Protein AF-A0A973QGS2-F1 (afdb_monomer_lite)

Sequence (118 aa):
MTTAERPTALTSLRRARELFLRGRQPPDGVPDEVLAAWKRARFLGVRHDVPPCAPDAPAPAPAATESALLAAARPVLDRITESLVTAEASLVLTDARLRVLWATGFAPDRLCRDLSEE

Foldseek 3Di:
DDPDPDDDPVRLVVVQLVCVVVVHHGDPPDDPVVVVVSVVCVVVVQDPPDFQDDPPDDDPPPPVPPPVVCVVCVVVVVVVCVVCAPPQDKDFDADPQQATPDIDHDPPPRHRRHPHRD

Structure (mmCIF, N/CA/C/O backbone):
data_AF-A0A973QGS2-F1
#
_entry.id   AF-A0A973QGS2-F1
#
loop_
_atom_site.group_PDB
_atom_site.id
_atom_site.type_symbol
_atom_site.label_atom_id
_atom_site.label_alt_id
_atom_site.label_comp_id
_atom_site.label_asym_id
_atom_site.label_entity_id
_atom_site.label_seq_id
_atom_site.pdbx_PDB_ins_code
_atom_site.Cartn_x
_atom_site.Cartn_y
_atom_site.Cartn_z
_atom_site.occupancy
_atom_site.B_iso_or_equiv
_atom_site.auth_seq_id
_atom_site.auth_comp_id
_atom_site.auth_asym_id
_atom_site.auth_atom_id
_atom_site.pdbx_PDB_model_num
ATOM 1 N N . MET A 1 1 ? -34.193 23.583 0.494 1.00 33.72 1 MET A N 1
ATOM 2 C CA . MET A 1 1 ? -33.758 22.178 0.352 1.00 33.72 1 MET A CA 1
ATOM 3 C C . MET A 1 1 ? -32.253 22.177 0.175 1.00 33.72 1 MET A C 1
ATOM 5 O O . MET A 1 1 ? -31.784 22.744 -0.799 1.00 33.72 1 MET A O 1
ATOM 9 N N . THR A 1 2 ? -31.501 21.667 1.148 1.00 38.88 2 THR A N 1
ATOM 10 C CA . THR A 1 2 ? -30.034 21.627 1.107 1.00 38.88 2 THR A CA 1
ATOM 11 C C . THR A 1 2 ? -29.589 20.281 0.547 1.00 38.88 2 THR A C 1
ATOM 13 O O . THR A 1 2 ? -29.818 19.235 1.153 1.00 38.88 2 THR A O 1
ATOM 16 N N . THR A 1 3 ? -28.980 20.291 -0.634 1.00 43.31 3 THR A N 1
ATOM 17 C CA . THR A 1 3 ? -28.324 19.113 -1.205 1.00 43.31 3 THR A CA 1
ATOM 18 C C . THR A 1 3 ? -27.073 18.848 -0.375 1.00 43.31 3 THR A C 1
ATOM 20 O O . THR A 1 3 ? -26.054 19.502 -0.563 1.00 43.31 3 THR A O 1
ATOM 23 N N . ALA A 1 4 ? -27.162 17.955 0.610 1.00 51.91 4 ALA A N 1
ATOM 24 C CA . ALA A 1 4 ? -25.987 17.507 1.342 1.00 51.91 4 ALA A CA 1
ATOM 25 C C . ALA A 1 4 ? -25.081 16.750 0.361 1.00 51.91 4 ALA A C 1
ATOM 27 O O . ALA A 1 4 ? -25.427 15.657 -0.095 1.00 51.91 4 ALA A O 1
ATOM 28 N N . GLU A 1 5 ? -23.950 17.353 -0.003 1.00 52.88 5 GLU A N 1
ATOM 29 C CA . GLU A 1 5 ? -22.906 16.689 -0.776 1.00 52.88 5 GLU A CA 1
ATOM 30 C C . GLU A 1 5 ? -22.492 15.413 -0.037 1.00 52.88 5 GLU A C 1
ATOM 32 O O . GLU A 1 5 ? -22.063 15.448 1.120 1.00 52.88 5 GLU A O 1
ATOM 37 N N . ARG A 1 6 ? -22.669 14.254 -0.682 1.00 57.31 6 ARG A N 1
ATOM 38 C CA . ARG A 1 6 ? -22.188 12.996 -0.113 1.00 57.31 6 ARG A CA 1
ATOM 39 C C . ARG A 1 6 ? -20.661 12.995 -0.182 1.00 57.31 6 ARG A C 1
ATOM 41 O O . ARG A 1 6 ? -20.121 13.167 -1.275 1.00 57.31 6 ARG A O 1
ATOM 48 N N . PRO A 1 7 ? -19.959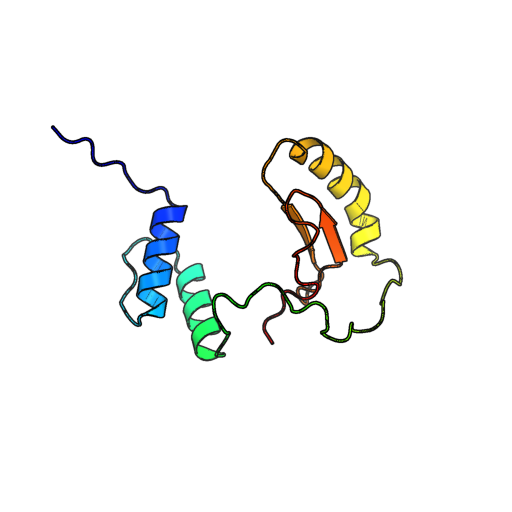 12.767 0.939 1.00 64.00 7 PRO A N 1
ATOM 49 C CA . PRO A 1 7 ? -18.512 12.633 0.913 1.00 64.00 7 PRO A CA 1
ATOM 50 C C . PRO A 1 7 ? -18.110 11.469 0.002 1.00 64.00 7 PRO A C 1
ATOM 52 O O . PRO A 1 7 ? -18.748 10.414 -0.004 1.00 64.00 7 PRO A O 1
ATOM 55 N N . THR A 1 8 ? -17.040 11.667 -0.768 1.00 80.19 8 THR A N 1
ATOM 56 C CA . THR A 1 8 ? -16.461 10.598 -1.591 1.00 80.19 8 THR A CA 1
ATOM 57 C C . THR A 1 8 ? -16.003 9.435 -0.709 1.00 80.19 8 THR A C 1
ATOM 59 O O . THR A 1 8 ? -15.724 9.619 0.479 1.00 80.19 8 THR A O 1
ATOM 62 N N . ALA A 1 9 ? -15.863 8.239 -1.287 1.00 82.00 9 ALA A N 1
ATOM 63 C CA . ALA A 1 9 ? -15.356 7.071 -0.564 1.00 82.00 9 ALA A CA 1
ATOM 64 C C . ALA A 1 9 ? -14.007 7.353 0.130 1.00 82.00 9 ALA A C 1
ATOM 66 O O . ALA A 1 9 ? -13.812 6.964 1.280 1.00 82.00 9 ALA A O 1
ATOM 67 N N . LEU A 1 10 ? -13.114 8.115 -0.518 1.00 83.38 10 LEU A N 1
ATOM 68 C CA . LEU A 1 10 ? -11.832 8.524 0.062 1.00 83.38 10 LEU A CA 1
ATOM 69 C C . LEU A 1 10 ? -12.000 9.497 1.233 1.00 83.38 10 LEU A C 1
ATOM 71 O O . LEU A 1 10 ? -11.324 9.348 2.249 1.00 83.38 10 LEU A O 1
ATOM 75 N N . THR A 1 11 ? -12.906 10.472 1.131 1.00 86.81 11 THR A N 1
ATOM 76 C CA . THR A 1 11 ? -13.197 11.400 2.236 1.00 86.81 11 THR A CA 1
ATOM 77 C C . THR A 1 11 ? -13.776 10.654 3.440 1.00 86.81 11 THR A C 1
ATOM 79 O O . THR A 1 11 ? -13.360 10.889 4.575 1.00 86.81 11 THR A O 1
ATOM 82 N N . SER A 1 12 ? -14.685 9.707 3.200 1.00 88.94 12 SER A N 1
ATOM 83 C CA . SER A 1 12 ? -15.254 8.846 4.242 1.00 88.94 12 SER A CA 1
ATOM 84 C C . SER A 1 12 ? -14.187 7.971 4.905 1.00 88.94 12 SER A C 1
ATOM 86 O O . SER A 1 12 ? -14.141 7.888 6.132 1.00 88.94 12 SER A O 1
ATOM 88 N N . LEU A 1 13 ? -13.277 7.387 4.118 1.00 90.88 13 LEU A N 1
ATOM 89 C CA . LEU A 1 13 ? -12.185 6.563 4.632 1.00 90.88 13 LEU A CA 1
ATOM 90 C C . LEU A 1 13 ? -11.177 7.378 5.456 1.00 90.88 13 LEU A C 1
ATOM 92 O O . LEU A 1 13 ? -10.742 6.922 6.513 1.00 90.88 13 LEU A O 1
ATOM 96 N N . ARG A 1 14 ? -10.843 8.601 5.018 1.00 90.31 14 ARG A N 1
ATOM 97 C CA . ARG A 1 14 ? -9.991 9.534 5.778 1.00 90.31 14 ARG A CA 1
ATOM 98 C C . ARG A 1 14 ? -10.596 9.838 7.146 1.00 90.31 14 ARG A C 1
ATOM 100 O O . ARG A 1 14 ? -9.933 9.645 8.161 1.00 90.31 14 ARG A O 1
ATOM 107 N N . ARG A 1 15 ? -11.884 10.192 7.184 1.00 91.69 15 ARG A N 1
ATOM 108 C CA . ARG A 1 15 ? -12.609 10.437 8.438 1.00 91.69 15 ARG A CA 1
ATOM 109 C C . ARG A 1 15 ? -12.636 9.202 9.343 1.00 91.69 15 ARG A C 1
ATOM 111 O O . ARG A 1 15 ? -12.465 9.320 10.555 1.00 91.69 15 ARG A O 1
ATOM 118 N N . ALA A 1 16 ? -12.845 8.016 8.775 1.00 94.25 16 ALA A N 1
ATOM 119 C CA . ALA A 1 16 ? -12.820 6.769 9.531 1.00 94.25 16 ALA A CA 1
ATOM 120 C C . ALA A 1 16 ? -11.438 6.490 10.146 1.00 94.25 16 ALA A C 1
ATOM 122 O O . ALA A 1 16 ? -11.354 6.113 11.317 1.00 94.25 16 ALA A O 1
ATOM 123 N N . ARG A 1 17 ? -10.359 6.745 9.393 1.00 93.44 17 ARG A N 1
ATOM 124 C CA . ARG A 1 17 ? -8.981 6.630 9.885 1.00 93.44 17 ARG A CA 1
ATOM 125 C C . ARG A 1 17 ? -8.716 7.610 11.025 1.00 93.44 17 ARG A C 1
ATOM 127 O O . ARG A 1 17 ? -8.190 7.206 12.054 1.00 93.44 17 ARG A O 1
ATOM 134 N N . GLU A 1 18 ? -9.127 8.869 10.897 1.00 92.94 18 GLU A N 1
ATOM 135 C CA . GLU A 1 18 ? -8.978 9.870 11.965 1.00 92.94 18 GLU A CA 1
ATOM 136 C C . GLU A 1 18 ? -9.664 9.444 13.271 1.00 92.94 18 GLU A C 1
ATOM 138 O O . GLU A 1 18 ? -9.098 9.597 14.355 1.00 92.94 18 GLU A O 1
ATOM 143 N N . LEU A 1 19 ? -10.875 8.884 13.180 1.00 94.50 19 LEU A N 1
ATOM 144 C CA . LEU A 1 19 ? -11.589 8.349 14.340 1.00 94.50 19 LEU A CA 1
ATOM 145 C C . LEU A 1 19 ? -10.824 7.185 14.977 1.00 94.50 19 LEU A C 1
ATOM 147 O O . LEU A 1 19 ? -10.605 7.209 16.190 1.00 94.50 19 LEU A O 1
ATOM 151 N N . PHE A 1 20 ? -10.356 6.230 14.167 1.00 94.25 20 PHE A N 1
ATOM 152 C CA . PHE A 1 20 ? -9.540 5.105 14.631 1.00 94.25 20 PHE A CA 1
ATOM 153 C C . PHE A 1 20 ? -8.291 5.576 15.390 1.00 94.25 20 PHE A C 1
ATOM 155 O O . PHE A 1 20 ? -8.016 5.106 16.496 1.00 94.25 20 PHE A O 1
ATOM 162 N N . LEU A 1 21 ? -7.557 6.543 14.831 1.00 91.38 21 LEU A N 1
ATOM 163 C CA . LEU A 1 21 ? -6.336 7.087 15.434 1.00 91.38 21 LEU A CA 1
ATOM 164 C C . LEU A 1 21 ? -6.599 7.756 16.790 1.00 91.38 21 LEU A C 1
ATOM 166 O O . LEU A 1 21 ? -5.787 7.640 17.706 1.00 91.38 21 LEU A O 1
ATOM 170 N N . ARG A 1 22 ? -7.770 8.382 16.957 1.00 92.75 22 ARG A N 1
ATOM 171 C CA . ARG A 1 22 ? -8.235 8.961 18.230 1.00 92.75 22 ARG A CA 1
ATOM 172 C C . ARG A 1 22 ? -8.788 7.922 19.217 1.00 92.75 22 ARG A C 1
ATOM 174 O O . ARG A 1 22 ? -9.330 8.305 20.251 1.00 92.75 22 ARG A O 1
ATOM 181 N N . GLY A 1 23 ? -8.706 6.626 18.904 1.00 92.44 23 GLY A N 1
ATOM 182 C CA . GLY A 1 23 ? -9.260 5.547 19.727 1.00 92.44 23 GLY A CA 1
ATOM 183 C C . GLY A 1 23 ? -10.790 5.488 19.719 1.00 92.44 23 GLY A C 1
ATOM 184 O O . GLY A 1 23 ? -11.392 4.922 20.628 1.00 92.44 23 GLY A O 1
ATOM 185 N N . ARG A 1 24 ? -11.437 6.103 18.722 1.00 94.12 24 ARG A N 1
ATOM 186 C CA . ARG A 1 24 ? -12.891 6.064 18.535 1.00 94.12 24 ARG A CA 1
ATOM 187 C C . ARG A 1 24 ? -13.246 4.959 17.549 1.00 94.12 24 ARG A C 1
ATOM 189 O O . ARG A 1 24 ? -12.471 4.651 16.647 1.00 94.12 24 ARG A O 1
ATOM 196 N N . GLN A 1 25 ? -14.438 4.396 17.712 1.00 90.06 25 GLN A N 1
ATOM 197 C CA . GLN A 1 25 ? -14.948 3.385 16.794 1.00 90.06 25 GLN A CA 1
ATOM 198 C C . GLN A 1 25 ? -15.127 3.996 15.391 1.00 90.06 25 GLN A C 1
ATOM 200 O O . GLN A 1 25 ? -15.807 5.023 15.269 1.00 90.06 25 GLN A O 1
ATOM 205 N N . PRO A 1 26 ? -14.518 3.414 14.341 1.00 91.19 26 PRO A N 1
ATOM 206 C CA . PRO A 1 26 ? -14.774 3.817 12.962 1.00 91.19 26 PRO A CA 1
ATOM 207 C C . PRO A 1 26 ? -16.238 3.554 12.580 1.00 91.19 26 PRO A C 1
ATOM 209 O O . PRO A 1 26 ? -16.841 2.630 13.124 1.00 91.19 26 PRO A O 1
ATOM 212 N N . PRO A 1 27 ? -16.822 4.347 11.667 1.00 88.75 27 PRO A N 1
ATOM 213 C CA . PRO A 1 27 ? -18.177 4.110 11.186 1.00 88.75 27 PRO A CA 1
ATOM 214 C C . PRO A 1 27 ? -18.273 2.781 10.428 1.00 88.75 27 PRO A C 1
ATOM 216 O O . PRO A 1 27 ? -17.284 2.308 9.861 1.00 88.75 27 PRO A O 1
ATOM 219 N N . ASP A 1 28 ? -19.482 2.227 10.366 1.00 84.00 28 ASP A N 1
ATOM 220 C CA . ASP A 1 28 ? -19.773 1.068 9.525 1.00 84.00 28 ASP A CA 1
ATOM 221 C C . ASP A 1 28 ? -19.456 1.381 8.051 1.00 84.00 28 ASP A C 1
ATOM 223 O O . ASP A 1 28 ? -19.656 2.503 7.575 1.00 84.00 28 ASP A O 1
ATOM 227 N N . GLY A 1 29 ? -18.939 0.387 7.324 1.00 86.38 29 GLY A N 1
ATOM 228 C CA . GLY A 1 29 ? -18.571 0.519 5.909 1.00 86.38 29 GLY A CA 1
ATOM 229 C C . GLY A 1 29 ? -17.075 0.694 5.630 1.00 86.38 29 GLY A C 1
ATOM 230 O O . GLY A 1 29 ? -16.694 0.811 4.466 1.00 86.38 29 GLY A O 1
ATOM 231 N N . VAL A 1 30 ? -16.212 0.675 6.652 1.00 91.62 30 VAL A N 1
ATOM 232 C CA . VAL A 1 30 ? -14.773 0.451 6.432 1.00 91.62 30 VAL A CA 1
ATOM 233 C C . VAL A 1 30 ? -14.551 -1.038 6.143 1.00 91.62 30 VAL A C 1
ATOM 235 O O . VAL A 1 30 ? -14.978 -1.855 6.957 1.00 91.62 30 VAL A O 1
ATOM 238 N N . PRO A 1 31 ? -13.879 -1.414 5.038 1.00 92.00 31 PRO A N 1
ATOM 239 C CA . PRO A 1 31 ? -13.572 -2.813 4.758 1.00 92.00 31 PRO A CA 1
ATOM 240 C C . PRO A 1 31 ? -12.786 -3.472 5.899 1.00 92.00 31 PRO A C 1
ATOM 242 O O . PRO A 1 31 ? -11.841 -2.881 6.434 1.00 92.00 31 PRO A O 1
ATOM 245 N N . ASP A 1 32 ? -13.137 -4.713 6.239 1.00 93.00 32 ASP A N 1
ATOM 246 C CA . ASP A 1 32 ? -12.527 -5.449 7.355 1.00 93.00 32 ASP A CA 1
ATOM 247 C C . ASP A 1 32 ? -11.006 -5.575 7.218 1.00 93.00 32 ASP A C 1
ATOM 249 O O . ASP A 1 32 ? -10.274 -5.464 8.201 1.00 93.00 32 ASP A O 1
ATOM 253 N N . GLU A 1 33 ? -10.512 -5.738 5.991 1.00 93.75 33 GLU A N 1
ATOM 254 C CA . GLU A 1 33 ? -9.080 -5.796 5.685 1.00 93.75 33 GLU A CA 1
ATOM 255 C C . GLU A 1 33 ? -8.342 -4.502 6.062 1.00 93.75 33 GLU A C 1
ATOM 257 O O . GLU A 1 33 ? -7.235 -4.552 6.608 1.00 93.75 33 GLU A O 1
ATOM 262 N N . VAL A 1 34 ? -8.981 -3.347 5.852 1.00 93.31 34 VAL A N 1
ATOM 263 C CA . VAL A 1 34 ? -8.433 -2.032 6.189 1.00 93.31 34 VAL A CA 1
ATOM 264 C C . VAL A 1 34 ? -8.427 -1.844 7.702 1.00 93.31 34 VAL A C 1
ATOM 266 O O . VAL A 1 34 ? -7.409 -1.442 8.269 1.00 93.31 34 VAL A O 1
ATOM 269 N N . LEU A 1 35 ? -9.520 -2.207 8.382 1.00 94.00 35 LEU A N 1
ATOM 270 C CA . LEU A 1 35 ? -9.577 -2.187 9.847 1.00 94.00 35 LEU A CA 1
ATOM 271 C C . LEU A 1 35 ? -8.526 -3.116 10.466 1.00 94.00 35 LEU A C 1
ATOM 273 O O . LEU A 1 35 ? -7.876 -2.751 11.447 1.00 94.00 35 LEU A O 1
ATOM 277 N N . ALA A 1 36 ? -8.343 -4.310 9.901 1.00 94.56 36 ALA A N 1
ATOM 278 C CA . ALA A 1 36 ? -7.333 -5.258 10.346 1.00 94.56 36 ALA A CA 1
ATOM 279 C C . ALA A 1 36 ? -5.915 -4.701 10.150 1.00 94.56 36 ALA A C 1
ATOM 281 O O . ALA A 1 36 ? -5.091 -4.815 11.058 1.00 94.56 36 ALA A O 1
ATOM 282 N N . ALA A 1 37 ? -5.636 -4.053 9.014 1.00 93.19 37 ALA A N 1
ATOM 283 C CA . ALA A 1 37 ? -4.360 -3.385 8.768 1.00 93.19 37 ALA A CA 1
ATOM 284 C C . ALA A 1 37 ? -4.088 -2.267 9.784 1.00 93.19 37 ALA A C 1
ATOM 286 O O . ALA A 1 37 ? -3.015 -2.233 10.381 1.00 93.19 37 ALA A O 1
ATOM 287 N N . TRP A 1 38 ? -5.072 -1.408 10.067 1.00 93.50 38 TRP A N 1
ATOM 288 C CA . TRP A 1 38 ? -4.924 -0.341 11.062 1.00 93.50 38 TRP A CA 1
ATOM 289 C C . TRP A 1 38 ? -4.658 -0.878 12.472 1.00 93.50 38 TRP A C 1
ATOM 291 O O . TRP A 1 38 ? -3.813 -0.344 13.192 1.00 93.50 38 TRP A O 1
ATOM 301 N N . LYS A 1 39 ? -5.345 -1.957 12.868 1.00 93.75 39 LYS A N 1
ATOM 302 C CA . LYS A 1 39 ? -5.111 -2.632 14.154 1.00 93.75 39 LYS A CA 1
ATOM 303 C C . LYS A 1 39 ? -3.692 -3.194 14.248 1.00 93.75 39 LYS A C 1
ATOM 305 O O . LYS A 1 39 ? -3.057 -3.004 15.282 1.00 93.75 39 LYS A O 1
ATOM 310 N N . ARG A 1 40 ? -3.187 -3.835 13.185 1.00 94.31 40 ARG A N 1
ATOM 311 C CA . ARG A 1 40 ? -1.802 -4.339 13.130 1.00 94.31 40 ARG A CA 1
ATOM 312 C C . ARG A 1 40 ? -0.784 -3.206 13.235 1.00 94.31 40 ARG A C 1
ATOM 314 O O . ARG A 1 40 ? 0.076 -3.271 14.103 1.00 94.31 40 ARG A O 1
ATOM 321 N N . ALA A 1 41 ? -0.942 -2.145 12.446 1.00 90.56 41 ALA A N 1
ATOM 322 C CA . ALA A 1 41 ? -0.051 -0.985 12.487 1.00 90.56 41 ALA A CA 1
ATOM 323 C C . ALA A 1 41 ? -0.017 -0.337 13.883 1.00 90.56 41 ALA A C 1
ATOM 325 O O . ALA A 1 41 ? 1.050 -0.024 14.405 1.00 90.56 41 ALA A O 1
ATOM 326 N N . ARG A 1 42 ? -1.181 -0.200 14.540 1.00 90.00 42 ARG A N 1
ATOM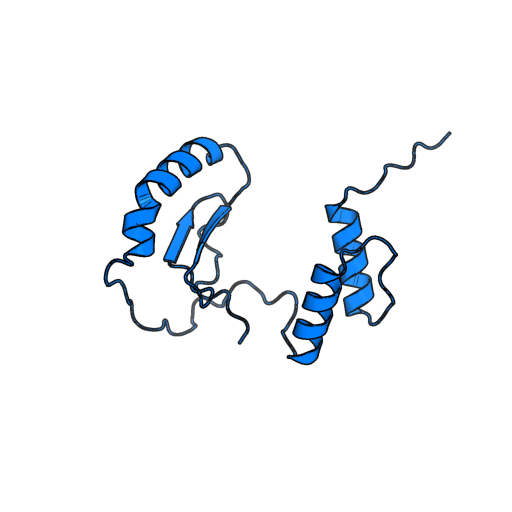 327 C CA . ARG A 1 42 ? -1.265 0.288 15.925 1.00 90.00 42 ARG A CA 1
ATOM 328 C C . ARG A 1 42 ? -0.561 -0.645 16.910 1.00 90.00 42 ARG A C 1
ATOM 330 O O . ARG A 1 42 ? 0.119 -0.160 17.807 1.00 90.00 42 ARG A O 1
ATOM 337 N N . PHE A 1 43 ? -0.751 -1.957 16.773 1.00 91.00 43 PHE A N 1
ATOM 338 C CA . PHE A 1 43 ? -0.108 -2.955 17.630 1.00 91.00 43 PHE A CA 1
ATOM 339 C C . PHE A 1 43 ? 1.421 -2.920 17.501 1.00 91.00 43 PHE A C 1
ATOM 341 O O . PHE A 1 43 ? 2.114 -2.999 18.509 1.00 91.00 43 PHE A O 1
ATOM 348 N N . LEU A 1 44 ? 1.928 -2.741 16.280 1.00 87.94 44 LEU A N 1
ATOM 349 C CA . LEU A 1 44 ? 3.357 -2.631 15.977 1.00 87.94 44 LEU A CA 1
ATOM 350 C C . LEU A 1 44 ? 3.950 -1.250 16.309 1.00 87.94 44 LEU A C 1
ATOM 352 O O . LEU A 1 44 ? 5.158 -1.072 16.231 1.00 87.94 44 LEU A O 1
ATOM 356 N N . GLY A 1 45 ? 3.129 -0.270 16.698 1.00 86.94 45 GLY A N 1
ATOM 357 C CA . GLY A 1 45 ? 3.604 1.073 17.040 1.00 86.94 45 GLY A CA 1
ATOM 358 C C . GLY A 1 45 ? 4.043 1.913 15.835 1.00 86.94 45 GLY A C 1
ATOM 359 O O . GLY A 1 45 ? 4.757 2.900 16.021 1.00 86.94 45 GLY A O 1
ATOM 360 N N . VAL A 1 46 ? 3.601 1.558 14.622 1.00 82.38 46 VAL A N 1
ATOM 361 C CA . VAL A 1 46 ? 3.939 2.274 13.383 1.00 82.38 46 VAL A CA 1
ATOM 362 C C . VAL A 1 46 ? 3.515 3.734 13.506 1.00 82.38 46 VAL A C 1
ATOM 364 O O . VAL A 1 46 ? 2.336 4.044 13.713 1.00 82.38 46 VAL A O 1
ATOM 367 N N . ARG A 1 47 ? 4.478 4.649 13.361 1.00 75.06 47 ARG A N 1
ATOM 368 C CA . ARG A 1 47 ? 4.213 6.089 13.416 1.00 75.06 47 ARG A CA 1
ATOM 369 C C . ARG A 1 47 ? 3.334 6.503 12.239 1.00 75.06 47 ARG A C 1
ATOM 371 O O . ARG A 1 47 ? 3.566 6.122 11.096 1.00 75.06 47 ARG A O 1
ATOM 378 N N . HIS A 1 48 ? 2.309 7.295 12.520 1.00 74.94 48 HIS A N 1
ATOM 379 C CA . HIS A 1 48 ? 1.435 7.849 11.490 1.00 74.94 48 HIS A CA 1
ATOM 380 C C . HIS A 1 48 ? 2.007 9.166 10.973 1.00 74.94 48 HIS A C 1
ATOM 382 O O . HIS A 1 48 ? 2.653 9.890 11.728 1.00 74.94 48 HIS A O 1
ATOM 388 N N . ASP A 1 49 ? 1.754 9.461 9.699 1.00 71.62 49 ASP A N 1
ATOM 389 C CA . ASP A 1 49 ? 2.091 10.739 9.063 1.00 71.62 49 ASP A CA 1
ATOM 390 C C . ASP A 1 49 ? 3.567 11.135 9.236 1.00 71.62 49 ASP A C 1
ATOM 392 O O . ASP A 1 49 ? 3.901 12.305 9.429 1.00 71.62 49 ASP A O 1
ATOM 396 N N . VAL A 1 50 ? 4.459 10.135 9.171 1.00 67.12 50 VAL A N 1
ATOM 397 C CA . VAL A 1 50 ? 5.906 10.364 9.175 1.00 67.12 50 VAL A CA 1
ATOM 398 C C . VAL A 1 50 ? 6.225 11.277 7.990 1.00 67.12 50 VAL A C 1
ATOM 400 O O . VAL A 1 50 ? 5.828 10.955 6.864 1.00 67.12 50 VAL A O 1
ATOM 403 N N . PRO A 1 51 ? 6.892 12.426 8.212 1.00 60.84 51 PRO A N 1
ATOM 404 C CA . PRO A 1 51 ? 7.311 13.271 7.109 1.00 60.84 51 PRO A CA 1
ATOM 405 C C . PRO A 1 51 ? 8.141 12.432 6.129 1.00 60.84 51 PRO A C 1
ATOM 407 O O . PRO A 1 51 ? 8.896 11.565 6.580 1.00 60.84 51 PRO A O 1
ATOM 410 N N . PRO A 1 52 ? 7.990 12.651 4.808 1.00 56.56 52 PRO A N 1
ATOM 411 C CA . PRO A 1 52 ? 8.728 11.888 3.813 1.00 56.56 52 PRO A CA 1
ATOM 412 C C . PRO A 1 52 ? 10.207 11.904 4.186 1.00 56.56 52 PRO A C 1
ATOM 414 O O . PRO A 1 52 ? 10.734 12.974 4.487 1.00 56.56 52 PRO A O 1
ATOM 417 N N . CYS A 1 53 ? 10.789 10.704 4.251 1.00 55.69 53 CYS A N 1
ATOM 418 C CA . CYS A 1 53 ? 12.140 10.382 4.705 1.00 55.69 53 CYS A CA 1
ATOM 419 C C . CYS A 1 53 ? 13.103 11.574 4.697 1.00 55.69 53 CYS A C 1
ATOM 421 O O . CYS A 1 53 ? 13.303 12.206 3.658 1.00 55.69 53 CYS A O 1
ATOM 423 N N . ALA A 1 54 ? 13.740 11.844 5.840 1.00 50.31 54 ALA A N 1
ATOM 424 C CA . ALA A 1 54 ? 14.858 12.775 5.880 1.00 50.31 54 ALA A CA 1
ATOM 425 C C . ALA A 1 54 ? 15.898 12.353 4.819 1.00 50.31 54 ALA A C 1
ATOM 427 O O . ALA A 1 54 ? 16.182 11.155 4.707 1.00 50.31 54 ALA A O 1
ATOM 428 N N . PRO A 1 55 ? 16.465 13.296 4.048 1.00 51.47 55 PRO A N 1
ATOM 429 C CA . PRO A 1 55 ? 17.407 13.000 2.964 1.00 51.47 55 PRO A CA 1
ATOM 430 C C . PRO A 1 55 ? 18.691 12.278 3.420 1.00 51.47 55 PRO A C 1
ATOM 432 O O . PRO A 1 55 ? 19.443 11.801 2.576 1.00 51.47 55 PRO A O 1
ATOM 435 N N . ASP A 1 56 ? 18.914 12.158 4.733 1.00 45.91 56 ASP A N 1
ATOM 436 C CA . ASP A 1 56 ? 20.178 11.732 5.339 1.00 45.91 56 ASP A CA 1
ATOM 437 C C . ASP A 1 56 ? 20.170 10.311 5.933 1.00 45.91 56 ASP A C 1
ATOM 439 O O . ASP A 1 56 ? 21.136 9.918 6.590 1.00 45.91 56 ASP A O 1
ATOM 443 N N . ALA A 1 57 ? 19.115 9.509 5.730 1.00 48.34 57 ALA A N 1
ATOM 444 C CA . ALA A 1 57 ? 19.177 8.096 6.108 1.00 48.34 57 ALA A CA 1
ATOM 445 C C . ALA A 1 57 ? 20.232 7.384 5.231 1.00 48.34 57 ALA A C 1
ATOM 447 O O . ALA A 1 57 ? 20.107 7.411 4.000 1.00 48.34 57 ALA A O 1
ATOM 448 N N . PRO A 1 58 ? 21.283 6.770 5.816 1.00 43.84 58 PRO A N 1
ATOM 449 C CA . PRO A 1 58 ? 22.326 6.116 5.042 1.00 43.84 58 PRO A CA 1
ATOM 450 C C . PRO A 1 58 ? 21.697 5.013 4.196 1.00 43.84 58 PRO A C 1
ATOM 452 O O . PRO A 1 58 ? 21.085 4.079 4.711 1.00 43.84 58 PRO A O 1
ATOM 455 N N . ALA A 1 59 ? 21.834 5.150 2.880 1.00 48.31 59 ALA A N 1
ATOM 456 C CA . ALA A 1 59 ? 21.317 4.178 1.939 1.00 48.31 59 ALA A CA 1
ATOM 457 C C . ALA A 1 59 ? 21.894 2.787 2.264 1.00 48.31 59 ALA A C 1
ATOM 459 O O . ALA A 1 59 ? 23.121 2.658 2.356 1.00 48.31 59 ALA A O 1
ATOM 460 N N . PRO A 1 60 ? 21.080 1.719 2.362 1.00 47.81 60 PRO A N 1
ATOM 461 C CA . PRO A 1 60 ? 21.620 0.401 2.082 1.00 47.81 60 PRO A CA 1
ATOM 462 C C . PRO A 1 60 ? 22.204 0.462 0.665 1.00 47.81 60 PRO A C 1
ATOM 464 O O . PRO A 1 60 ? 21.566 0.984 -0.252 1.00 47.81 60 PRO A O 1
ATOM 467 N N . ALA A 1 61 ? 23.461 0.028 0.535 1.00 47.50 61 ALA A N 1
ATOM 468 C CA . ALA A 1 61 ? 24.274 0.112 -0.676 1.00 47.50 61 ALA A CA 1
ATOM 469 C C . ALA A 1 61 ? 23.466 -0.218 -1.943 1.00 47.50 61 ALA A C 1
ATOM 471 O O . ALA A 1 61 ? 22.564 -1.059 -1.874 1.00 47.50 61 ALA A O 1
ATOM 472 N N . PRO A 1 62 ? 23.783 0.393 -3.101 1.00 45.78 62 PRO A N 1
ATOM 473 C CA . PRO A 1 62 ? 23.077 0.108 -4.334 1.00 45.78 62 PRO A CA 1
ATOM 474 C C . PRO A 1 62 ? 23.251 -1.374 -4.662 1.00 45.78 62 PRO A C 1
ATOM 476 O O . PRO A 1 62 ? 24.212 -1.776 -5.310 1.00 45.78 62 PRO A O 1
ATOM 479 N N . ALA A 1 63 ? 22.258 -2.186 -4.315 1.00 50.28 63 ALA A N 1
ATOM 480 C CA . ALA A 1 63 ? 21.952 -3.391 -5.059 1.00 50.28 63 ALA A CA 1
ATOM 481 C C . ALA A 1 63 ? 21.309 -2.960 -6.390 1.00 50.28 63 ALA A C 1
ATOM 483 O O . ALA A 1 63 ? 20.233 -3.402 -6.763 1.00 50.28 63 ALA A O 1
ATOM 484 N N . ALA A 1 64 ? 22.000 -2.075 -7.116 1.00 50.47 64 ALA A N 1
ATOM 485 C CA . ALA A 1 64 ? 21.860 -1.864 -8.546 1.00 50.47 64 ALA A CA 1
ATOM 486 C C . ALA A 1 64 ? 22.584 -2.996 -9.296 1.00 50.47 64 ALA A C 1
ATOM 488 O O . ALA A 1 64 ? 23.177 -2.794 -10.348 1.00 50.47 64 ALA A O 1
ATOM 489 N N . THR A 1 65 ? 22.551 -4.211 -8.744 1.00 51.41 65 THR A N 1
ATOM 490 C CA . THR A 1 65 ? 22.491 -5.390 -9.592 1.00 51.41 65 THR A CA 1
ATOM 491 C C . THR A 1 65 ? 21.103 -5.323 -10.193 1.00 51.41 65 THR A C 1
ATOM 493 O O .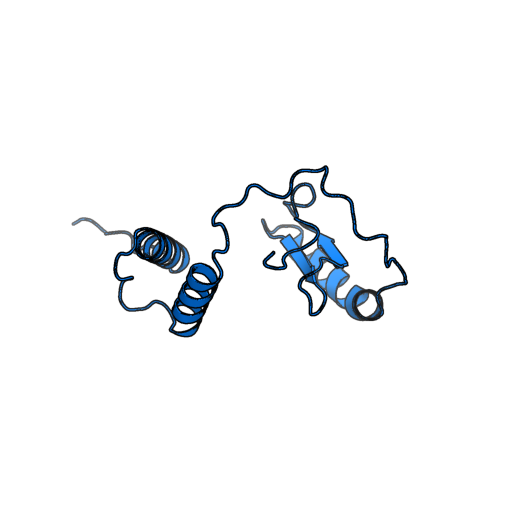 THR A 1 65 ? 20.129 -5.481 -9.463 1.00 51.41 65 THR A O 1
ATOM 496 N N . GLU A 1 66 ? 21.037 -4.938 -11.467 1.00 61.00 66 GLU A N 1
ATOM 497 C CA . GLU A 1 66 ? 19.848 -4.901 -12.318 1.00 61.00 66 GLU A CA 1
ATOM 498 C C . GLU A 1 66 ? 18.745 -5.796 -11.757 1.00 61.00 66 GLU A C 1
ATOM 500 O O . GLU A 1 66 ? 18.803 -7.021 -11.867 1.00 61.00 66 GLU A O 1
ATOM 505 N N . SER A 1 67 ? 17.781 -5.195 -11.052 1.00 77.75 67 SER A N 1
ATOM 506 C CA . SER A 1 67 ? 16.698 -5.977 -10.475 1.00 77.75 67 SER A CA 1
ATOM 507 C C . SER A 1 67 ? 16.022 -6.697 -11.633 1.00 77.75 67 SER A C 1
ATOM 509 O O . SER A 1 67 ? 15.447 -6.046 -12.504 1.00 77.75 67 SER A O 1
ATOM 511 N N . ALA A 1 68 ? 16.112 -8.029 -11.670 1.00 88.25 68 ALA A N 1
ATOM 512 C CA . ALA A 1 68 ? 15.521 -8.825 -12.743 1.00 88.25 68 ALA A CA 1
ATOM 513 C C . ALA A 1 68 ? 14.018 -8.531 -12.872 1.00 88.25 68 ALA A C 1
ATOM 515 O O . ALA A 1 68 ? 13.478 -8.517 -13.974 1.00 88.25 68 ALA A O 1
ATOM 516 N N . LEU A 1 69 ? 13.367 -8.204 -11.747 1.00 89.38 69 LEU A N 1
ATOM 517 C CA . LEU A 1 69 ? 11.998 -7.708 -11.711 1.00 89.38 69 LEU A CA 1
ATOM 518 C C . LEU A 1 69 ? 11.857 -6.363 -12.432 1.00 89.38 69 LEU A C 1
ATOM 520 O O . LEU A 1 69 ? 10.968 -6.228 -13.263 1.00 89.38 69 LEU A O 1
ATOM 524 N N . LEU A 1 70 ? 12.716 -5.379 -12.146 1.00 89.88 70 LEU A N 1
ATOM 525 C CA . LEU A 1 70 ? 12.682 -4.090 -12.843 1.00 89.88 70 LEU A CA 1
ATOM 526 C C . LEU A 1 70 ? 12.961 -4.258 -14.340 1.00 89.88 70 LEU A C 1
ATOM 528 O O . LEU A 1 70 ? 12.233 -3.691 -15.148 1.00 89.88 70 LEU A O 1
ATOM 532 N N . ALA A 1 71 ? 13.964 -5.055 -14.713 1.00 91.44 71 ALA A N 1
ATOM 533 C CA . ALA A 1 71 ? 14.292 -5.329 -16.109 1.00 91.44 71 ALA A CA 1
ATOM 534 C C . ALA A 1 71 ? 13.108 -5.979 -16.844 1.00 91.44 71 ALA A C 1
ATOM 536 O O . ALA A 1 71 ? 12.732 -5.534 -17.927 1.00 91.44 71 ALA A O 1
ATOM 537 N N . ALA A 1 72 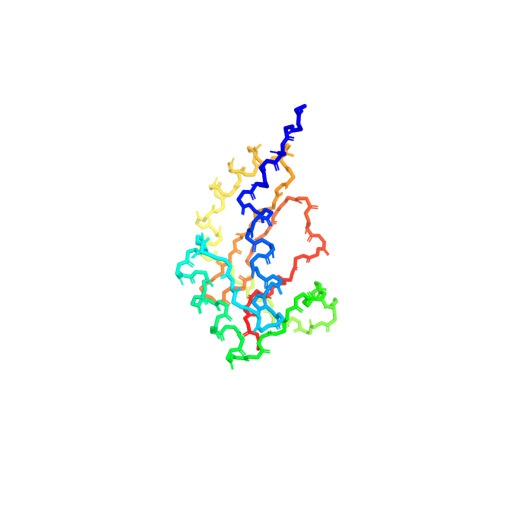? 12.466 -6.974 -16.224 1.00 93.69 72 ALA A N 1
ATOM 538 C CA . ALA A 1 72 ? 11.287 -7.633 -16.777 1.00 93.69 72 ALA A CA 1
ATOM 539 C C . ALA A 1 72 ? 10.051 -6.716 -16.824 1.00 93.69 72 ALA A C 1
ATOM 541 O O . ALA A 1 72 ? 9.265 -6.788 -17.767 1.00 93.69 72 ALA A O 1
ATOM 542 N N . ALA A 1 73 ? 9.868 -5.849 -15.824 1.00 93.31 73 ALA A N 1
ATOM 543 C CA . ALA A 1 73 ? 8.721 -4.949 -15.728 1.00 93.31 73 ALA A CA 1
ATOM 544 C C . ALA A 1 73 ? 8.855 -3.704 -16.617 1.00 93.31 73 ALA A C 1
ATOM 546 O O . ALA A 1 73 ? 7.838 -3.109 -16.978 1.00 93.31 73 ALA A O 1
ATOM 547 N N . ARG A 1 74 ? 10.083 -3.310 -16.987 1.00 92.25 74 ARG A N 1
ATOM 548 C CA . ARG A 1 74 ? 10.381 -2.051 -17.688 1.00 92.25 74 ARG A CA 1
ATOM 549 C C . ARG A 1 74 ? 9.481 -1.778 -18.901 1.00 92.25 74 ARG A C 1
ATOM 551 O O . ARG A 1 74 ? 8.897 -0.699 -18.924 1.00 92.25 74 ARG A O 1
ATOM 558 N N . PRO A 1 75 ? 9.247 -2.726 -19.832 1.00 94.06 75 PRO A N 1
ATOM 559 C CA . PRO A 1 75 ? 8.407 -2.459 -21.003 1.00 94.06 75 PRO A CA 1
ATOM 560 C C . PRO A 1 75 ? 6.956 -2.097 -20.650 1.00 94.06 75 PRO A C 1
ATOM 562 O O . PRO A 1 75 ? 6.313 -1.310 -21.342 1.00 94.06 75 PRO A O 1
ATOM 565 N N . VAL A 1 76 ? 6.424 -2.676 -19.570 1.00 93.88 76 VAL A N 1
ATOM 566 C CA . VAL A 1 76 ? 5.062 -2.395 -19.097 1.00 93.88 76 VAL A CA 1
ATOM 567 C C . VAL A 1 76 ? 5.023 -1.062 -18.358 1.00 93.88 76 VAL A C 1
ATOM 569 O O . VAL A 1 76 ? 4.102 -0.277 -18.572 1.00 93.88 76 VAL A O 1
ATOM 572 N N . LEU A 1 77 ? 6.029 -0.789 -17.525 1.00 92.19 77 LEU A N 1
ATOM 573 C CA . LEU A 1 77 ? 6.145 0.475 -16.801 1.00 92.19 77 LEU A CA 1
ATOM 574 C C . LEU A 1 77 ? 6.238 1.659 -17.764 1.00 92.19 77 LEU A C 1
ATOM 576 O O . LEU A 1 77 ? 5.536 2.648 -17.560 1.00 92.19 77 LEU A O 1
ATOM 580 N N . ASP A 1 78 ? 7.025 1.540 -18.834 1.00 90.38 78 ASP A N 1
ATOM 581 C CA . ASP A 1 78 ? 7.168 2.589 -19.846 1.00 90.38 78 ASP A CA 1
ATOM 582 C C . ASP A 1 78 ? 5.815 2.868 -20.531 1.00 90.38 78 ASP A C 1
ATOM 584 O O . ASP A 1 78 ? 5.351 4.009 -20.541 1.00 90.38 78 ASP A O 1
ATOM 588 N N . ARG A 1 79 ? 5.093 1.821 -20.965 1.00 90.69 79 ARG A N 1
ATOM 589 C CA . ARG A 1 79 ? 3.750 1.958 -21.565 1.00 90.69 79 ARG A CA 1
ATOM 590 C C . ARG A 1 79 ? 2.725 2.584 -20.612 1.00 90.69 79 ARG A C 1
ATOM 592 O O . ARG A 1 79 ? 1.909 3.399 -21.032 1.00 90.69 79 ARG A O 1
ATOM 599 N N . ILE A 1 80 ? 2.720 2.192 -19.337 1.00 89.19 80 ILE A N 1
ATOM 600 C CA . ILE A 1 80 ? 1.799 2.776 -18.350 1.00 89.19 80 ILE A CA 1
ATOM 601 C C . ILE A 1 80 ? 2.158 4.246 -18.118 1.00 89.19 80 ILE A C 1
ATOM 603 O O . ILE A 1 80 ? 1.264 5.089 -18.059 1.00 89.19 80 ILE A O 1
ATOM 607 N N . THR A 1 81 ? 3.449 4.567 -18.039 1.00 85.25 81 THR A N 1
ATOM 608 C CA . THR A 1 81 ? 3.921 5.938 -17.820 1.00 85.25 81 THR A CA 1
ATOM 609 C C . THR A 1 81 ? 3.430 6.875 -18.913 1.00 85.25 81 THR A C 1
ATOM 611 O O . THR A 1 81 ? 2.920 7.939 -18.581 1.00 85.25 81 THR A O 1
ATOM 614 N N . GLU A 1 82 ? 3.481 6.459 -20.183 1.00 84.94 82 GLU A N 1
ATOM 615 C CA . GLU A 1 82 ? 2.944 7.230 -21.317 1.00 84.94 82 GLU A CA 1
ATOM 616 C C . GLU A 1 82 ? 1.467 7.607 -21.123 1.00 84.94 82 GLU A C 1
ATOM 618 O O . GLU A 1 82 ? 1.066 8.732 -21.415 1.00 84.94 82 GLU A O 1
ATOM 623 N N . SER A 1 83 ? 0.660 6.699 -20.566 1.00 81.56 83 SER A N 1
ATOM 624 C CA . SER A 1 83 ? -0.759 6.957 -20.280 1.00 81.56 83 SER A CA 1
ATOM 625 C C . S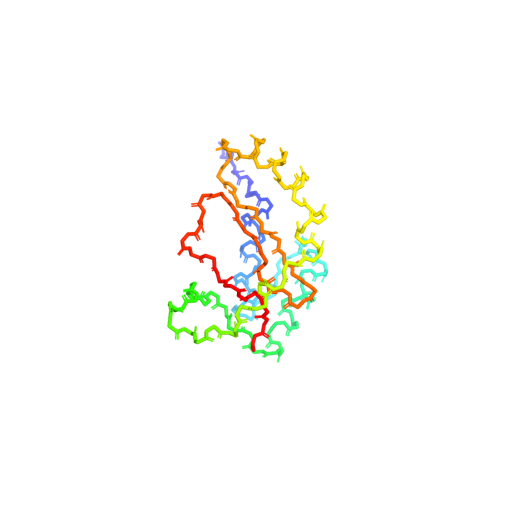ER A 1 83 ? -1.006 7.794 -19.018 1.00 81.56 83 SER A C 1
ATOM 627 O O . SER A 1 83 ? -2.083 8.365 -18.858 1.00 81.56 83 SER A O 1
ATOM 629 N N . LEU A 1 84 ? -0.019 7.875 -18.121 1.00 77.56 84 LEU A N 1
ATOM 630 C CA . LEU A 1 84 ? -0.112 8.578 -16.840 1.00 77.56 84 LEU A CA 1
ATOM 631 C C . LEU A 1 84 ? 0.468 9.997 -16.876 1.00 77.56 84 LEU A C 1
ATOM 633 O O . LEU A 1 84 ? 0.304 10.719 -15.898 1.00 77.56 84 LEU A O 1
ATOM 637 N N . VAL A 1 85 ? 1.102 10.423 -17.977 1.00 69.81 85 VAL A N 1
ATOM 638 C CA . VAL A 1 85 ? 1.768 11.740 -18.091 1.00 69.81 85 VAL A CA 1
ATOM 639 C C . VAL A 1 85 ? 0.836 12.912 -17.751 1.00 69.81 85 VAL A C 1
ATOM 641 O O . VAL A 1 85 ? 1.288 13.922 -17.220 1.00 69.81 85 VAL A O 1
ATOM 644 N N . THR A 1 86 ? -0.465 12.790 -18.024 1.00 68.62 86 THR A N 1
ATOM 645 C CA . THR A 1 86 ? -1.456 13.846 -17.756 1.00 68.62 86 THR A CA 1
ATOM 646 C C . THR A 1 86 ? -2.199 13.682 -16.430 1.00 68.62 86 THR A C 1
ATOM 648 O O . THR A 1 86 ? -3.064 14.496 -16.117 1.00 68.62 86 THR A O 1
ATOM 651 N N . ALA A 1 87 ? -1.925 12.622 -15.668 1.00 70.50 87 ALA A N 1
ATOM 652 C CA . ALA A 1 87 ? -2.565 12.369 -14.385 1.00 70.50 87 ALA A CA 1
ATOM 653 C C . ALA A 1 87 ? -1.702 12.914 -13.238 1.00 70.50 87 ALA A C 1
ATOM 655 O O . ALA A 1 87 ? -0.483 12.753 -13.236 1.00 70.50 87 ALA A O 1
ATOM 656 N N . GLU A 1 88 ? -2.332 13.477 -12.204 1.00 77.38 88 GLU A N 1
ATOM 657 C CA . GLU A 1 88 ? -1.686 13.76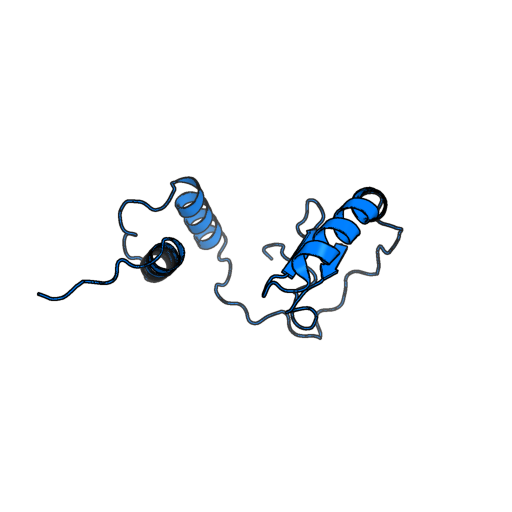6 -10.911 1.00 77.38 88 GLU A CA 1
ATOM 658 C C . GLU A 1 88 ? -1.448 12.462 -10.126 1.00 77.38 88 GLU A C 1
ATOM 660 O O . GLU A 1 88 ? -1.937 12.256 -9.015 1.00 77.38 88 GLU A O 1
ATOM 665 N N . ALA A 1 89 ? -0.735 11.527 -10.746 1.00 79.38 89 ALA A N 1
ATOM 666 C CA . ALA A 1 89 ? -0.462 10.201 -10.229 1.00 79.38 89 ALA A CA 1
ATOM 667 C C . ALA A 1 89 ? 1.048 9.962 -10.151 1.00 79.38 89 ALA A C 1
ATOM 669 O O . ALA A 1 89 ? 1.855 10.598 -10.831 1.00 79.38 89 ALA A O 1
ATOM 670 N N . SER A 1 90 ? 1.437 9.036 -9.284 1.00 82.25 90 SER A N 1
ATOM 671 C CA . SER A 1 90 ? 2.792 8.492 -9.236 1.00 82.25 90 SER A CA 1
ATOM 672 C C . SER A 1 90 ? 2.707 6.981 -9.348 1.00 82.25 90 SER A C 1
ATOM 674 O O . SER A 1 90 ? 1.791 6.366 -8.802 1.00 82.25 90 SER A O 1
ATOM 676 N N . LEU A 1 91 ? 3.657 6.394 -10.064 1.00 86.31 91 LEU A N 1
ATOM 677 C CA . LEU A 1 91 ? 3.788 4.951 -10.205 1.00 86.31 91 LEU A CA 1
ATOM 678 C C . LEU A 1 91 ? 5.085 4.524 -9.532 1.00 86.31 91 LEU A C 1
ATOM 680 O O . LEU A 1 91 ? 6.130 5.131 -9.757 1.00 86.31 91 LEU A O 1
ATOM 684 N N . VAL A 1 92 ? 5.003 3.484 -8.708 1.00 87.19 92 VAL A N 1
ATOM 685 C CA . VAL A 1 92 ? 6.124 2.969 -7.921 1.00 87.19 92 VAL A CA 1
ATOM 686 C C . VAL A 1 92 ? 6.185 1.457 -8.098 1.00 87.19 92 VAL A C 1
ATOM 688 O O . VAL A 1 92 ? 5.168 0.776 -7.977 1.00 87.19 92 VAL A O 1
ATOM 691 N N . LEU A 1 93 ? 7.380 0.935 -8.371 1.00 89.06 93 LEU A N 1
ATOM 692 C CA . LEU A 1 93 ? 7.688 -0.489 -8.311 1.00 89.06 93 LEU A CA 1
ATOM 693 C C . LEU A 1 93 ? 8.482 -0.763 -7.037 1.00 89.06 93 LEU A C 1
ATOM 695 O O . LEU A 1 93 ? 9.542 -0.167 -6.832 1.00 89.06 93 LEU A O 1
ATOM 699 N N . THR A 1 94 ? 8.010 -1.711 -6.234 1.00 88.44 94 THR A N 1
ATOM 700 C CA . THR A 1 94 ? 8.730 -2.203 -5.059 1.00 88.44 94 THR A CA 1
ATOM 701 C C . THR A 1 94 ? 9.104 -3.673 -5.189 1.00 88.44 94 THR A C 1
ATOM 703 O O . THR A 1 94 ? 8.479 -4.422 -5.941 1.00 88.44 94 THR A O 1
ATOM 706 N N . ASP A 1 95 ? 10.099 -4.106 -4.420 1.00 86.75 95 ASP A N 1
ATOM 707 C CA . ASP A 1 95 ? 10.310 -5.529 -4.158 1.00 86.75 95 ASP A CA 1
ATOM 708 C C . ASP A 1 95 ? 9.326 -6.068 -3.095 1.00 86.75 95 ASP A C 1
ATOM 710 O O . ASP A 1 95 ? 8.475 -5.346 -2.566 1.00 86.75 95 ASP A O 1
ATOM 714 N N . ALA A 1 96 ? 9.444 -7.359 -2.767 1.00 86.81 96 ALA A N 1
ATOM 715 C CA . ALA A 1 96 ? 8.617 -8.020 -1.751 1.00 86.81 96 ALA A CA 1
ATOM 716 C C . ALA A 1 96 ? 8.840 -7.487 -0.322 1.00 86.81 96 ALA A C 1
ATOM 718 O O . ALA A 1 96 ? 8.045 -7.774 0.570 1.00 86.81 96 ALA A O 1
ATOM 719 N N . ARG A 1 97 ? 9.920 -6.731 -0.097 1.00 83.81 97 ARG A N 1
ATOM 720 C CA . ARG A 1 97 ? 10.232 -6.062 1.168 1.00 83.81 97 ARG A CA 1
ATOM 721 C C . ARG A 1 97 ? 9.805 -4.595 1.157 1.00 83.81 97 ARG A C 1
ATOM 723 O O . ARG A 1 97 ? 10.198 -3.874 2.060 1.00 83.81 97 ARG A O 1
ATOM 730 N N . LEU A 1 98 ? 9.015 -4.166 0.168 1.00 82.69 98 LEU A N 1
ATOM 731 C CA . LEU A 1 98 ? 8.546 -2.787 0.003 1.00 82.69 98 LEU A CA 1
ATOM 732 C C . LEU A 1 98 ? 9.672 -1.766 -0.242 1.00 82.69 98 LEU A C 1
ATOM 734 O O . LEU A 1 98 ? 9.470 -0.563 -0.081 1.00 82.69 98 LEU A O 1
ATOM 738 N N . ARG A 1 99 ? 10.843 -2.212 -0.709 1.00 81.69 99 ARG A N 1
ATOM 739 C CA . ARG A 1 99 ? 11.912 -1.303 -1.142 1.00 81.69 99 ARG A CA 1
ATOM 740 C C . ARG A 1 99 ? 11.605 -0.787 -2.531 1.00 81.69 99 ARG A C 1
ATOM 742 O O . ARG A 1 99 ? 11.285 -1.577 -3.419 1.00 81.69 99 ARG A O 1
ATOM 749 N N . VAL A 1 100 ? 11.729 0.519 -2.738 1.00 83.50 100 VAL A N 1
ATOM 750 C CA . VAL A 1 100 ? 11.445 1.142 -4.033 1.00 83.50 100 VAL A CA 1
ATOM 751 C C . VAL A 1 100 ? 12.573 0.831 -5.014 1.00 83.50 100 VAL A C 1
ATOM 753 O O . VAL A 1 100 ? 13.713 1.251 -4.830 1.00 83.50 100 VAL A O 1
ATOM 756 N N . LEU A 1 101 ? 12.239 0.108 -6.082 1.00 85.12 101 LEU A N 1
ATOM 757 C CA . LEU A 1 101 ? 13.153 -0.243 -7.170 1.00 85.12 101 LEU A CA 1
ATOM 758 C C . LEU A 1 101 ? 13.123 0.789 -8.300 1.00 85.12 101 LEU A C 1
ATOM 760 O O . LEU A 1 101 ? 14.118 0.980 -8.995 1.00 85.12 101 LEU A O 1
ATOM 764 N N . TRP A 1 102 ? 11.970 1.427 -8.509 1.00 84.44 102 TRP A N 1
ATOM 765 C CA . TRP A 1 102 ? 11.759 2.436 -9.542 1.00 84.44 102 TRP A CA 1
ATOM 766 C C . TRP A 1 102 ? 10.506 3.262 -9.239 1.00 84.44 102 TRP A C 1
ATOM 768 O O . TRP A 1 102 ? 9.547 2.738 -8.671 1.00 84.44 102 TRP A O 1
ATOM 778 N N . ALA A 1 103 ? 10.494 4.535 -9.637 1.00 84.69 103 ALA A N 1
ATOM 779 C CA . ALA A 1 103 ? 9.323 5.398 -9.536 1.00 84.69 103 ALA A CA 1
ATOM 780 C C . ALA A 1 103 ? 9.297 6.481 -10.630 1.00 84.69 103 ALA A C 1
ATOM 782 O O . ALA A 1 103 ? 10.345 6.870 -11.145 1.00 84.69 103 ALA A O 1
ATOM 783 N N . THR A 1 104 ? 8.102 6.980 -10.956 1.00 80.44 104 THR A N 1
ATOM 784 C CA . THR A 1 104 ? 7.858 8.110 -11.875 1.00 80.44 104 THR A CA 1
ATOM 785 C C . THR A 1 104 ? 6.577 8.867 -11.491 1.00 80.44 104 THR A C 1
ATOM 787 O O . THR A 1 104 ? 5.777 8.370 -10.692 1.00 80.44 104 THR A O 1
ATOM 790 N N . GLY A 1 105 ? 6.342 10.037 -12.092 1.00 75.19 105 GLY A N 1
ATOM 791 C CA . GLY A 1 105 ? 5.136 10.852 -11.903 1.00 75.19 105 GLY A CA 1
ATOM 792 C C . GLY A 1 105 ? 5.378 12.124 -11.092 1.00 75.19 105 GLY A C 1
ATOM 793 O O . GLY A 1 105 ? 6.511 12.575 -10.974 1.00 75.19 105 GLY A O 1
ATOM 794 N N . PHE A 1 106 ? 4.304 12.721 -10.563 1.00 60.59 106 PHE A N 1
ATOM 795 C CA . PHE A 1 106 ? 4.300 14.094 -10.026 1.00 60.59 106 PHE A CA 1
ATOM 796 C C . PHE A 1 106 ? 5.048 14.292 -8.690 1.00 60.59 106 PHE A C 1
ATOM 798 O O . PHE A 1 106 ? 5.365 15.423 -8.328 1.00 60.59 106 PHE A O 1
ATOM 805 N N . ALA A 1 107 ? 5.385 13.226 -7.957 1.00 57.94 107 ALA A N 1
ATOM 806 C CA . ALA A 1 107 ? 6.065 13.333 -6.659 1.00 57.94 107 ALA A CA 1
ATOM 807 C C . ALA A 1 107 ? 7.488 12.725 -6.617 1.00 57.94 107 ALA A C 1
ATOM 809 O O . ALA A 1 107 ? 7.810 12.060 -5.633 1.00 57.94 107 ALA A O 1
ATOM 810 N N . PRO A 1 108 ? 8.366 12.916 -7.622 1.00 53.25 108 PRO A N 1
ATOM 811 C CA . PRO A 1 108 ? 9.605 12.143 -7.721 1.00 53.25 108 PRO A CA 1
ATOM 812 C C . PRO A 1 108 ? 10.624 12.505 -6.623 1.00 53.25 108 PRO A C 1
ATOM 814 O O . PRO A 1 108 ? 11.346 11.630 -6.154 1.00 53.25 108 PRO A O 1
ATOM 817 N N . ASP A 1 109 ? 10.612 13.746 -6.124 1.00 52.31 109 ASP A N 1
ATOM 818 C CA . ASP A 1 109 ? 11.618 14.254 -5.173 1.00 52.31 109 ASP A CA 1
ATOM 819 C C . ASP A 1 109 ? 11.308 13.954 -3.693 1.00 52.31 109 ASP A C 1
ATOM 821 O O . ASP A 1 109 ? 12.031 14.398 -2.801 1.00 52.31 109 ASP A O 1
ATOM 825 N N . ARG A 1 110 ? 10.217 13.231 -3.396 1.00 54.00 110 ARG A N 1
ATOM 826 C CA . ARG A 1 110 ? 9.758 12.971 -2.013 1.00 54.00 110 ARG A CA 1
ATOM 827 C C . ARG A 1 110 ? 9.427 11.513 -1.709 1.00 54.00 110 ARG A C 1
ATOM 829 O O . ARG A 1 110 ? 8.887 11.228 -0.640 1.00 54.00 110 ARG A O 1
ATOM 836 N N . LEU A 1 111 ? 9.705 10.585 -2.620 1.00 59.31 111 LEU A N 1
ATOM 837 C CA . LEU A 1 111 ? 9.416 9.176 -2.365 1.00 59.31 111 LEU A CA 1
ATOM 838 C C . LEU A 1 111 ? 10.474 8.585 -1.434 1.00 59.31 111 LEU A C 1
ATOM 840 O O . LEU A 1 111 ? 11.668 8.582 -1.736 1.00 59.31 111 LEU A O 1
ATOM 844 N N . CYS A 1 112 ? 10.013 8.075 -0.292 1.00 62.16 112 CYS A N 1
ATOM 845 C CA . CYS A 1 112 ? 10.837 7.273 0.599 1.00 62.16 112 CYS A CA 1
ATOM 846 C C . CYS A 1 112 ? 11.350 6.052 -0.179 1.00 62.16 112 CYS A C 1
ATOM 848 O O . CYS A 1 112 ? 10.559 5.350 -0.808 1.00 62.16 112 CYS A O 1
ATOM 850 N N . ARG A 1 113 ? 12.668 5.810 -0.166 1.00 67.31 113 ARG A N 1
ATOM 851 C CA . ARG A 1 113 ? 13.276 4.670 -0.881 1.00 67.31 113 ARG A CA 1
ATOM 852 C C . ARG A 1 113 ? 12.949 3.320 -0.241 1.00 67.31 113 ARG A C 1
ATOM 854 O O . ARG A 1 113 ? 13.120 2.287 -0.885 1.00 67.31 113 ARG A O 1
ATOM 861 N N . ASP A 1 114 ? 12.457 3.337 0.990 1.00 69.44 114 ASP A N 1
ATOM 862 C CA . ASP A 1 114 ? 11.995 2.163 1.710 1.00 69.44 114 ASP A CA 1
ATOM 863 C C . ASP A 1 114 ? 10.589 2.432 2.255 1.00 69.44 114 ASP A C 1
ATOM 865 O O . ASP A 1 114 ? 10.379 3.361 3.030 1.00 69.44 114 ASP A O 1
ATOM 869 N N . LEU A 1 115 ? 9.605 1.670 1.788 1.00 70.56 115 LEU A N 1
ATOM 870 C CA . LEU A 1 115 ? 8.225 1.762 2.265 1.00 70.56 115 LEU A CA 1
ATOM 871 C C . LEU A 1 115 ? 7.916 0.685 3.310 1.00 70.56 115 LEU A C 1
ATOM 873 O O . LEU A 1 115 ? 6.750 0.512 3.668 1.00 70.56 115 LEU A O 1
ATOM 877 N N . SER A 1 116 ? 8.923 -0.064 3.766 1.00 65.81 116 SER A N 1
ATOM 878 C CA . SER A 1 116 ? 8.741 -1.013 4.856 1.00 65.81 116 SER A CA 1
ATOM 879 C C . SER A 1 116 ? 8.456 -0.299 6.176 1.00 65.81 116 SER A C 1
ATOM 881 O O . SER A 1 116 ? 8.877 0.832 6.419 1.00 65.81 116 SER A O 1
ATOM 883 N N . GLU A 1 117 ? 7.661 -0.962 7.012 1.00 59.84 117 GLU A N 1
ATOM 884 C CA . GLU A 1 117 ? 7.435 -0.547 8.392 1.00 59.84 117 GLU A CA 1
ATOM 885 C C . GLU A 1 117 ? 8.731 -0.848 9.175 1.00 59.84 117 GLU A C 1
ATOM 887 O O . GLU A 1 117 ? 9.091 -2.020 9.298 1.00 59.84 117 GLU A O 1
ATOM 892 N N . GLU A 1 118 ? 9.453 0.184 9.638 1.00 52.66 118 GLU A N 1
ATOM 893 C CA . GLU A 1 118 ? 10.566 0.031 10.602 1.00 52.66 118 GLU A CA 1
ATOM 894 C C . GLU A 1 118 ? 10.067 -0.209 12.032 1.00 52.66 118 GLU A C 1
ATOM 896 O O . GLU A 1 118 ? 9.090 0.466 12.444 1.00 52.66 118 GLU A O 1
#

pLDDT: mean 76.88, std 16.84, range [33.72, 94.56]

Secondary structure (DSSP, 8-state):
----PPPPHHHHHHHHHHHHHTTPPPPTTS-HHHHHHHHHHHHTTPPSSPPS--TTSPPP----S--HHHHHHHHHHHHHHHHHTTSS-EEEEE-TT-BEEEEEES-GGG--SB-S--

Radius of gyration: 18.33 Å; chains: 1; bounding box: 58×31×41 Å